Protein AF-A0A2T3W899-F1 (afdb_monomer_lite)

Radius of gyration: 11.61 Å; chains: 1; bounding box: 28×28×24 Å

pLDDT: mean 85.5, std 14.85, range [42.59, 96.62]

Secondary structure (DSSP, 8-state):
--HHHHHHHHHHHHHHHHHSPSSHHHHHHHHHHHHHH---HHHHHHHHT--TTGGG---

Organism: NCBI:txid2136176

Foldseek 3Di:
DDPVVLVVLLVVLLVVLLVDQQDPVNVVSLVVNCVSPVDDSQVVCVVSVHHPVNSVDDD

Structure (mmCIF, N/CA/C/O backbone):
data_AF-A0A2T3W899-F1
#
_entry.id   AF-A0A2T3W899-F1
#
loop_
_atom_site.group_PDB
_atom_site.id
_atom_site.type_symbol
_atom_site.label_atom_id
_atom_site.label_alt_id
_atom_site.label_comp_id
_atom_site.label_asym_id
_atom_site.label_entity_id
_atom_site.label_seq_id
_atom_site.pdbx_PDB_ins_code
_atom_site.Cartn_x
_atom_site.Cartn_y
_atom_site.Cartn_z
_atom_site.occupancy
_atom_site.B_iso_or_equiv
_atom_site.auth_seq_id
_atom_site.auth_comp_id
_atom_site.auth_asym_id
_atom_site.auth_atom_id
_atom_site.pdbx_PDB_model_num
ATOM 1 N N . MET A 1 1 ? -6.380 12.383 12.568 1.00 63.91 1 MET A N 1
ATOM 2 C CA . MET A 1 1 ? -6.550 12.707 11.127 1.00 63.91 1 MET A CA 1
ATOM 3 C C . MET A 1 1 ? -8.028 12.724 10.775 1.00 63.91 1 MET A C 1
ATOM 5 O O . MET A 1 1 ? -8.783 11.954 11.351 1.00 63.91 1 MET A O 1
ATOM 9 N N . THR A 1 2 ? -8.451 13.560 9.825 1.00 90.31 2 THR A N 1
ATOM 10 C CA . THR A 1 2 ? -9.818 13.493 9.280 1.00 90.31 2 THR A CA 1
ATOM 11 C C . THR A 1 2 ? -9.943 12.328 8.294 1.00 90.31 2 THR A C 1
ATOM 13 O O . THR A 1 2 ? -8.957 11.935 7.666 1.00 90.31 2 THR A O 1
ATOM 16 N N . ARG A 1 3 ? -11.158 11.800 8.088 1.00 90.75 3 ARG A N 1
ATOM 17 C CA . ARG A 1 3 ? -11.420 10.727 7.105 1.00 90.75 3 ARG A CA 1
ATOM 18 C C . ARG A 1 3 ? -10.885 11.073 5.709 1.00 90.75 3 ARG A C 1
ATOM 20 O O . ARG A 1 3 ? -10.305 10.227 5.036 1.00 90.75 3 ARG A O 1
ATOM 27 N N . ARG A 1 4 ? -11.019 12.338 5.297 1.00 92.94 4 ARG A N 1
ATOM 28 C CA . ARG A 1 4 ? -10.501 12.841 4.016 1.00 92.94 4 ARG A CA 1
ATOM 29 C C . ARG A 1 4 ? -8.974 12.767 3.938 1.00 92.94 4 ARG A C 1
ATOM 31 O O . ARG A 1 4 ? -8.448 12.362 2.908 1.00 92.94 4 ARG A O 1
ATOM 38 N N . ALA A 1 5 ? -8.274 13.111 5.020 1.00 92.31 5 ALA A N 1
ATOM 39 C CA . ALA A 1 5 ? -6.816 13.028 5.075 1.00 92.31 5 ALA A CA 1
ATOM 40 C C . ALA A 1 5 ? -6.317 11.576 4.975 1.00 92.31 5 ALA A C 1
ATOM 42 O O . ALA A 1 5 ? -5.337 11.316 4.283 1.00 92.31 5 ALA A O 1
ATOM 43 N N . VAL A 1 6 ? -7.021 10.624 5.600 1.00 92.19 6 VAL A N 1
ATOM 44 C CA . VAL A 1 6 ? -6.688 9.188 5.513 1.00 92.19 6 VAL A CA 1
ATOM 45 C C . VAL A 1 6 ? -6.835 8.684 4.079 1.00 92.19 6 VAL A C 1
ATOM 47 O O . VAL A 1 6 ? -5.921 8.060 3.545 1.00 92.19 6 VAL A O 1
ATOM 50 N N . LEU A 1 7 ? -7.952 9.008 3.422 1.00 93.75 7 LEU A N 1
ATOM 51 C CA . LEU A 1 7 ? -8.187 8.618 2.030 1.00 93.75 7 LEU A CA 1
ATOM 52 C C . LEU A 1 7 ? -7.163 9.246 1.075 1.00 93.75 7 LEU A C 1
ATOM 54 O O . LEU A 1 7 ? -6.660 8.559 0.187 1.00 93.75 7 LEU A O 1
ATOM 58 N N . ALA A 1 8 ? -6.814 10.519 1.281 1.00 94.88 8 ALA A N 1
ATOM 59 C CA . ALA A 1 8 ? -5.786 11.195 0.496 1.00 94.88 8 ALA A CA 1
ATOM 60 C C . ALA A 1 8 ? -4.410 10.532 0.663 1.00 94.88 8 ALA A C 1
ATOM 62 O O . ALA A 1 8 ? -3.747 10.257 -0.338 1.00 94.88 8 ALA A O 1
ATOM 63 N N . ARG A 1 9 ? -4.004 10.208 1.902 1.00 95.50 9 ARG A N 1
ATOM 64 C CA . ARG A 1 9 ? -2.729 9.522 2.169 1.00 95.50 9 ARG A CA 1
ATOM 65 C C . ARG A 1 9 ? -2.704 8.127 1.554 1.00 95.50 9 ARG A C 1
ATOM 67 O O . ARG A 1 9 ? -1.755 7.804 0.851 1.00 95.50 9 ARG A O 1
ATOM 74 N N . ARG A 1 10 ? -3.769 7.342 1.732 1.00 94.69 10 ARG A N 1
ATOM 75 C CA . ARG A 1 10 ? -3.899 6.004 1.136 1.00 94.69 10 ARG A CA 1
ATOM 76 C C . ARG A 1 10 ? -3.756 6.054 -0.386 1.00 94.69 10 ARG A C 1
ATOM 78 O O . ARG A 1 10 ? -3.012 5.272 -0.963 1.00 94.69 10 ARG A O 1
ATOM 85 N N . ASN A 1 11 ? -4.449 6.983 -1.043 1.00 95.12 11 ASN A N 1
ATOM 86 C CA . ASN A 1 11 ? -4.377 7.128 -2.497 1.00 95.12 11 ASN A CA 1
ATOM 87 C C . ASN A 1 11 ? -2.994 7.618 -2.968 1.00 95.12 11 ASN A C 1
ATOM 89 O O . ASN A 1 11 ? -2.569 7.280 -4.070 1.00 95.12 11 ASN A O 1
ATOM 93 N N . ALA A 1 12 ? -2.284 8.416 -2.166 1.00 96.62 12 ALA A N 1
ATOM 94 C CA . ALA A 1 12 ? -0.906 8.805 -2.462 1.00 96.62 12 ALA A CA 1
ATOM 95 C C . ALA A 1 12 ? 0.052 7.605 -2.392 1.00 96.62 12 ALA A C 1
ATOM 97 O O . ALA A 1 12 ? 0.788 7.387 -3.350 1.00 96.62 12 ALA A O 1
ATOM 98 N N . LEU A 1 13 ? -0.038 6.794 -1.335 1.00 96.06 13 LEU A N 1
ATOM 99 C CA . LEU A 1 13 ? 0.770 5.581 -1.162 1.00 96.06 13 LEU A CA 1
ATOM 100 C C . LEU A 1 13 ? 0.532 4.570 -2.290 1.00 96.06 13 LEU A C 1
ATOM 102 O O . LEU A 1 13 ? 1.478 4.046 -2.865 1.00 96.06 13 LEU A O 1
ATOM 106 N N . TRP A 1 14 ? -0.727 4.370 -2.694 1.00 95.06 14 TRP A N 1
ATOM 107 C CA . TRP A 1 14 ? -1.046 3.516 -3.843 1.00 95.06 14 TRP A CA 1
ATOM 108 C C . TRP A 1 14 ? -0.419 3.995 -5.155 1.00 95.06 14 TRP A C 1
ATOM 110 O O . TRP A 1 14 ? 0.011 3.176 -5.961 1.00 95.06 14 TRP A O 1
ATOM 120 N N . ARG A 1 15 ? -0.368 5.312 -5.389 1.00 94.88 15 ARG A N 1
ATOM 121 C CA . ARG A 1 15 ? 0.299 5.863 -6.579 1.00 94.88 15 ARG A CA 1
ATOM 122 C C . ARG A 1 15 ? 1.810 5.663 -6.524 1.00 94.88 15 ARG A C 1
ATOM 124 O O . ARG A 1 15 ? 2.391 5.357 -7.553 1.00 94.88 15 ARG A O 1
ATOM 131 N N . GLN A 1 16 ? 2.419 5.818 -5.349 1.00 94.81 16 GLN A N 1
ATOM 132 C CA . GLN A 1 16 ? 3.851 5.586 -5.162 1.00 94.81 16 GLN A CA 1
ATOM 133 C C . GLN A 1 16 ? 4.216 4.121 -5.409 1.00 94.81 16 GLN A C 1
ATOM 135 O O . GLN A 1 16 ? 5.115 3.864 -6.197 1.00 94.81 16 GLN A O 1
ATOM 140 N N . LEU A 1 17 ? 3.463 3.168 -4.847 1.00 93.00 17 LEU A N 1
ATOM 141 C CA . LEU A 1 17 ? 3.707 1.736 -5.068 1.00 93.00 17 LEU A CA 1
ATOM 142 C C . LEU A 1 17 ? 3.658 1.331 -6.542 1.00 93.00 17 LEU A C 1
ATOM 144 O O . LEU A 1 17 ? 4.426 0.483 -6.961 1.00 93.00 17 LEU A O 1
ATOM 148 N N . ARG A 1 18 ? 2.770 1.934 -7.339 1.00 91.00 18 ARG A N 1
ATOM 149 C CA . ARG A 1 18 ? 2.679 1.644 -8.781 1.00 91.00 18 ARG A CA 1
ATOM 150 C C . ARG A 1 18 ? 3.787 2.289 -9.613 1.00 91.00 18 ARG A C 1
ATOM 152 O O . ARG A 1 18 ? 3.937 1.934 -10.774 1.00 91.00 18 ARG A O 1
ATOM 159 N N . ALA A 1 19 ? 4.479 3.284 -9.063 1.00 91.56 19 ALA A N 1
ATOM 160 C CA . ALA A 1 19 ? 5.535 4.020 -9.753 1.00 91.56 19 ALA A CA 1
ATOM 161 C C . ALA A 1 19 ? 6.942 3.557 -9.348 1.00 91.56 19 ALA A C 1
ATOM 163 O O . ALA A 1 19 ? 7.896 3.823 -10.074 1.00 91.56 19 ALA A O 1
ATOM 164 N N . LEU A 1 20 ? 7.073 2.915 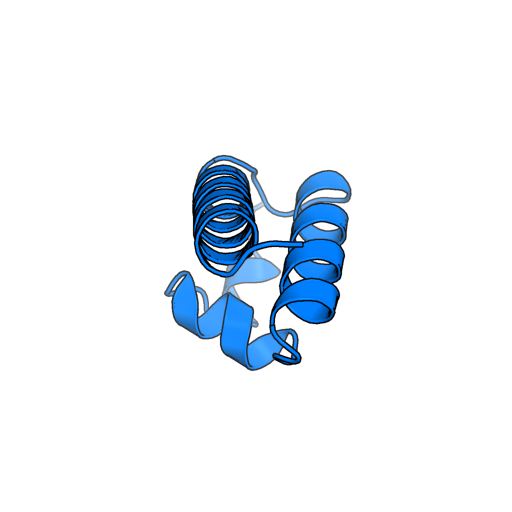-8.187 1.00 89.38 20 LEU A N 1
ATOM 165 C CA . LEU A 1 20 ? 8.337 2.407 -7.677 1.00 89.38 20 LEU A CA 1
ATOM 166 C C . LEU A 1 20 ? 8.574 0.974 -8.173 1.00 89.38 20 LEU A C 1
ATOM 168 O O . LEU A 1 20 ? 7.661 0.154 -8.064 1.00 89.38 20 LEU A O 1
ATOM 172 N N . PRO A 1 21 ? 9.785 0.650 -8.658 1.00 87.00 21 PRO A N 1
ATOM 173 C CA . PRO A 1 21 ? 10.180 -0.739 -8.852 1.00 87.00 21 PRO A CA 1
ATOM 174 C C . PRO A 1 21 ? 10.324 -1.446 -7.491 1.00 87.00 21 PRO A C 1
ATOM 176 O O . PRO A 1 21 ? 10.527 -0.772 -6.471 1.00 87.00 21 PRO A O 1
ATOM 179 N N . PRO A 1 22 ? 10.259 -2.788 -7.444 1.00 85.88 22 PRO A N 1
ATOM 180 C CA . PRO A 1 22 ? 10.547 -3.555 -6.237 1.00 85.88 22 PRO A CA 1
ATOM 181 C C . PRO A 1 22 ? 11.927 -3.192 -5.668 1.0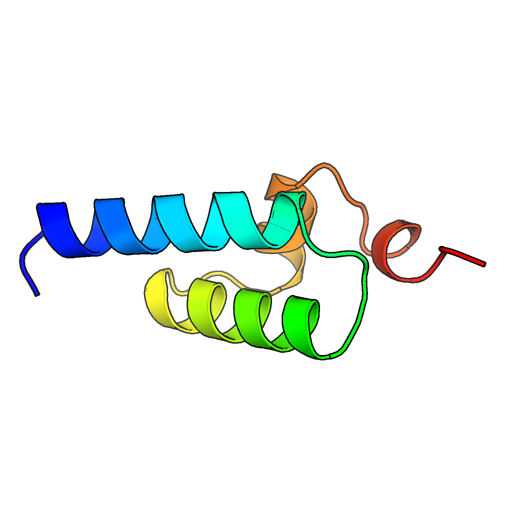0 85.88 22 PRO A C 1
ATOM 183 O O . PRO A 1 22 ? 12.943 -3.244 -6.357 1.00 85.88 22 PRO A O 1
ATOM 186 N N . GLY A 1 23 ? 11.966 -2.793 -4.397 1.00 89.00 23 GLY A N 1
ATOM 187 C CA . GLY A 1 23 ? 13.171 -2.274 -3.753 1.00 89.00 23 GLY A CA 1
ATOM 188 C C . GLY A 1 23 ? 12.908 -1.710 -2.352 1.00 89.00 23 GLY A C 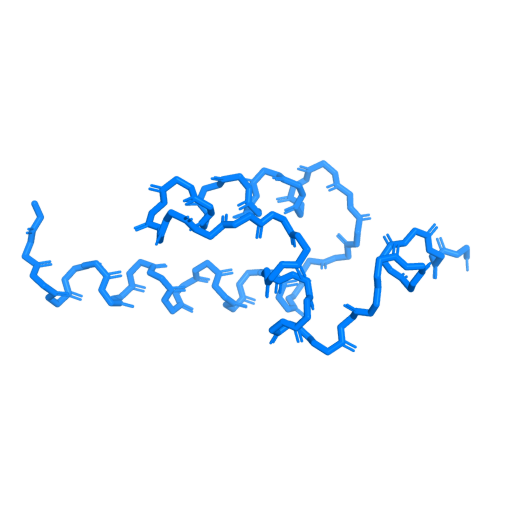1
ATOM 189 O O . GLY A 1 23 ? 11.783 -1.799 -1.849 1.00 89.00 23 GLY A O 1
ATOM 190 N N . PRO A 1 24 ? 13.924 -1.121 -1.700 1.00 91.19 24 PRO A N 1
ATOM 191 C CA . PRO A 1 24 ? 13.805 -0.598 -0.337 1.00 91.19 24 PRO A CA 1
ATOM 192 C C . PRO A 1 24 ? 12.687 0.443 -0.175 1.00 91.19 24 PRO A C 1
ATOM 194 O O . PRO A 1 24 ? 11.908 0.379 0.775 1.00 91.19 24 PRO A O 1
ATOM 197 N N . GLU A 1 25 ? 12.561 1.372 -1.123 1.00 90.38 25 GLU A N 1
ATOM 198 C CA . GLU A 1 25 ? 11.535 2.419 -1.132 1.00 90.38 25 GLU A CA 1
ATOM 199 C C . GLU A 1 25 ? 10.128 1.843 -1.346 1.00 90.38 25 GLU A C 1
ATOM 201 O O . GLU A 1 25 ? 9.149 2.334 -0.774 1.00 90.38 25 GLU A O 1
ATOM 206 N N . PHE A 1 26 ? 10.019 0.777 -2.141 1.00 92.19 26 PHE A N 1
ATOM 207 C CA . PHE A 1 26 ? 8.767 0.058 -2.357 1.00 92.19 26 PHE A CA 1
ATOM 208 C C . PHE A 1 26 ? 8.317 -0.652 -1.077 1.00 92.19 26 PHE A C 1
ATOM 210 O O . PHE A 1 26 ? 7.178 -0.471 -0.647 1.00 92.19 26 PHE A O 1
ATOM 217 N N . GLU A 1 27 ? 9.218 -1.377 -0.408 1.00 92.12 27 GLU A N 1
ATOM 218 C CA . GLU A 1 27 ? 8.928 -2.038 0.871 1.00 92.12 27 GLU A CA 1
ATOM 219 C C . GLU A 1 27 ? 8.599 -1.028 1.981 1.00 92.12 27 GLU A C 1
ATOM 221 O O . GLU A 1 27 ? 7.693 -1.252 2.787 1.00 92.12 27 GLU A O 1
ATOM 226 N N . GLN A 1 28 ? 9.256 0.135 1.993 1.00 95.06 28 GLN A N 1
ATOM 227 C CA . GLN A 1 28 ? 8.927 1.210 2.929 1.00 95.06 28 GLN A CA 1
ATOM 228 C C . GLN A 1 28 ? 7.517 1.767 2.672 1.00 95.06 28 GLN A C 1
ATOM 230 O O . GLN A 1 28 ? 6.722 1.915 3.602 1.00 95.06 28 GLN A O 1
ATOM 235 N N . THR A 1 29 ? 7.158 1.983 1.405 1.00 95.31 29 THR A N 1
ATOM 236 C CA . THR A 1 29 ? 5.812 2.434 1.019 1.00 95.31 29 THR A CA 1
ATOM 237 C C . THR A 1 29 ? 4.745 1.374 1.338 1.00 95.31 29 THR A C 1
ATOM 239 O O . THR A 1 29 ? 3.643 1.716 1.779 1.00 95.31 29 THR A O 1
ATOM 242 N N . LEU A 1 30 ? 5.064 0.082 1.177 1.00 94.12 30 LEU A N 1
ATOM 243 C CA . LEU A 1 30 ? 4.206 -1.034 1.58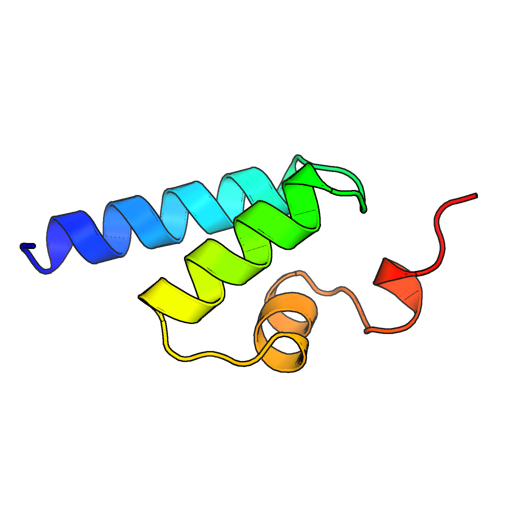9 1.00 94.12 30 LEU A CA 1
ATOM 244 C C . LEU A 1 30 ? 3.959 -1.015 3.099 1.00 94.12 30 LEU A C 1
ATOM 246 O O . LEU A 1 30 ? 2.808 -1.127 3.526 1.00 94.12 30 LEU A O 1
ATOM 250 N N . ALA A 1 31 ? 5.013 -0.849 3.901 1.00 95.06 31 ALA A N 1
ATOM 251 C CA . ALA A 1 31 ? 4.916 -0.793 5.356 1.00 95.06 31 ALA A CA 1
ATOM 252 C C . ALA A 1 31 ? 4.048 0.385 5.821 1.00 95.06 31 ALA A C 1
ATOM 254 O O . ALA A 1 31 ? 3.187 0.223 6.688 1.00 95.06 31 ALA A O 1
ATOM 255 N N . GLU A 1 32 ? 4.199 1.555 5.198 1.00 95.50 32 GLU A N 1
ATOM 256 C CA . GLU A 1 32 ? 3.354 2.715 5.489 1.00 95.50 32 GLU A CA 1
ATOM 257 C C . GLU A 1 32 ? 1.883 2.485 5.123 1.00 95.50 32 GLU A C 1
ATOM 259 O O . GLU A 1 32 ? 0.980 2.866 5.875 1.00 95.50 32 GLU A O 1
ATOM 264 N N . LEU A 1 33 ? 1.616 1.850 3.979 1.00 95.44 33 LEU A N 1
ATOM 265 C CA . LEU A 1 33 ? 0.253 1.528 3.565 1.00 95.44 33 LEU A CA 1
ATOM 266 C C . LEU A 1 33 ? -0.375 0.467 4.472 1.00 95.44 33 LEU A C 1
ATOM 268 O O . LEU A 1 33 ? -1.555 0.582 4.819 1.00 95.44 33 LEU A O 1
ATOM 272 N N . SER A 1 34 ? 0.412 -0.519 4.899 1.00 95.94 34 SER A 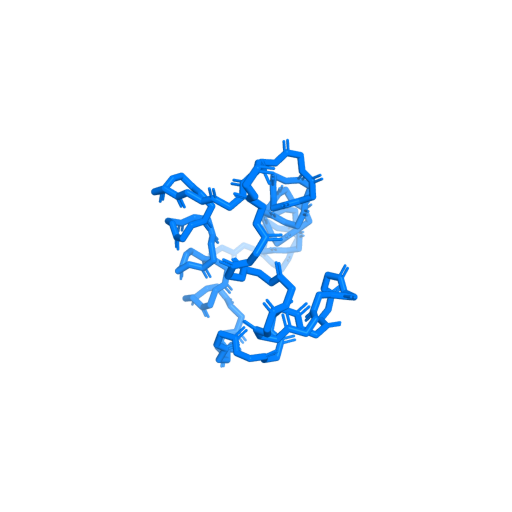N 1
ATOM 273 C CA . SER A 1 34 ? 0.016 -1.526 5.879 1.00 95.94 34 SER A CA 1
ATOM 274 C C . SER A 1 34 ? -0.349 -0.880 7.214 1.00 95.94 34 SER A C 1
ATOM 276 O O . SER A 1 34 ? -1.469 -1.064 7.686 1.00 95.94 34 SER A O 1
ATOM 278 N N . ALA A 1 35 ? 0.509 -0.014 7.761 1.00 95.44 35 ALA A N 1
ATOM 279 C CA . ALA A 1 35 ? 0.234 0.716 8.999 1.00 95.44 35 ALA A CA 1
ATOM 280 C C . ALA A 1 35 ? -1.022 1.605 8.903 1.00 95.44 35 ALA A C 1
ATOM 282 O O . ALA A 1 35 ? -1.773 1.734 9.869 1.00 95.44 35 ALA A O 1
ATOM 283 N N . LEU A 1 36 ? -1.282 2.200 7.733 1.00 94.44 36 LEU A N 1
ATOM 284 C CA . LEU A 1 36 ? -2.444 3.065 7.519 1.00 94.44 36 LEU A CA 1
ATOM 285 C C . LEU A 1 36 ? -3.768 2.295 7.380 1.00 94.44 36 LEU A C 1
ATOM 287 O O . LEU A 1 36 ? -4.825 2.828 7.722 1.00 94.44 36 LEU A O 1
ATOM 291 N N . THR A 1 37 ? -3.739 1.088 6.815 1.00 92.94 37 THR A N 1
ATOM 292 C CA . THR A 1 37 ? -4.949 0.330 6.437 1.00 92.94 37 THR A CA 1
ATOM 293 C C . THR A 1 37 ? -5.212 -0.896 7.306 1.00 92.94 37 THR A C 1
ATOM 295 O O . THR A 1 37 ? -6.329 -1.410 7.295 1.00 92.94 37 THR A O 1
ATOM 298 N N . GLY A 1 38 ? -4.204 -1.365 8.042 1.00 94.69 38 GLY A N 1
ATOM 299 C CA . GLY A 1 38 ? -4.218 -2.649 8.738 1.00 94.69 38 GLY A CA 1
ATOM 300 C C . GLY A 1 38 ? -4.145 -3.853 7.797 1.00 94.69 38 GLY A C 1
ATOM 301 O O . GLY A 1 38 ? -4.454 -4.965 8.215 1.00 94.69 38 GLY A O 1
ATOM 302 N N . TRP A 1 39 ? -3.805 -3.655 6.520 1.00 94.50 39 TRP A N 1
ATOM 303 C CA . TRP A 1 39 ? -3.679 -4.749 5.559 1.00 94.50 39 TRP A CA 1
ATOM 304 C C . TRP A 1 39 ? -2.305 -5.396 5.648 1.00 94.50 39 TRP A C 1
ATOM 306 O O . TRP A 1 39 ? -1.295 -4.708 5.789 1.00 94.50 39 TRP A O 1
ATOM 316 N N . ASP A 1 40 ? -2.269 -6.721 5.539 1.00 91.62 40 ASP A N 1
ATOM 317 C CA . ASP A 1 40 ? -1.022 -7.457 5.389 1.00 91.62 40 ASP A CA 1
ATOM 318 C C . ASP A 1 40 ? -0.393 -7.225 4.003 1.00 91.62 40 ASP A C 1
ATOM 320 O O . ASP A 1 40 ? -1.032 -6.755 3.053 1.00 91.62 40 ASP A O 1
ATOM 324 N N . ARG A 1 41 ? 0.894 -7.566 3.894 1.00 90.19 41 ARG A N 1
ATOM 325 C CA . ARG A 1 41 ? 1.683 -7.392 2.670 1.00 90.19 41 ARG A CA 1
ATOM 326 C C . ARG A 1 41 ? 1.065 -8.123 1.478 1.00 90.19 41 ARG A C 1
ATOM 328 O O . ARG A 1 41 ? 0.985 -7.546 0.398 1.00 90.19 41 ARG A O 1
ATOM 335 N N . ALA A 1 42 ? 0.604 -9.359 1.664 1.00 89.19 42 ALA A N 1
ATOM 336 C CA . ALA A 1 42 ? 0.051 -10.169 0.580 1.00 89.19 42 ALA A CA 1
ATOM 337 C C . ALA A 1 42 ? -1.205 -9.523 -0.022 1.00 89.19 42 ALA A C 1
ATOM 339 O O . ALA A 1 42 ? -1.346 -9.446 -1.241 1.00 89.19 42 ALA A O 1
ATOM 340 N N . ARG A 1 43 ? -2.081 -8.978 0.824 1.00 91.69 43 ARG A N 1
ATOM 341 C CA . ARG A 1 43 ? -3.290 -8.268 0.407 1.00 91.69 43 ARG A CA 1
ATOM 342 C C . ARG A 1 43 ? -2.979 -6.985 -0.357 1.00 91.69 43 ARG A C 1
ATOM 344 O O . ARG A 1 43 ? -3.681 -6.662 -1.315 1.00 91.69 43 ARG A O 1
ATOM 351 N N . ILE A 1 44 ? -1.951 -6.246 0.056 1.00 91.6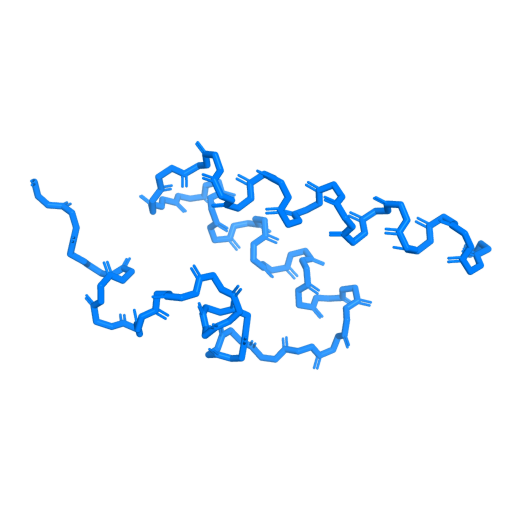2 44 ILE A N 1
ATOM 352 C CA . ILE A 1 44 ? -1.528 -5.030 -0.648 1.00 91.62 44 ILE A CA 1
ATOM 353 C C . ILE A 1 44 ? -0.936 -5.381 -2.017 1.00 91.62 44 ILE A C 1
ATOM 355 O O . ILE A 1 44 ? -1.322 -4.771 -3.012 1.00 91.62 44 ILE A O 1
ATOM 359 N N . LEU A 1 45 ? -0.065 -6.390 -2.088 1.00 89.81 45 LEU A N 1
ATOM 360 C CA . LEU A 1 45 ? 0.514 -6.860 -3.350 1.00 89.81 45 LEU A CA 1
ATOM 361 C C . LEU A 1 45 ? -0.560 -7.341 -4.330 1.00 89.81 45 LEU A C 1
ATOM 363 O O . LEU A 1 45 ? -0.583 -6.896 -5.476 1.00 89.81 45 LEU A O 1
ATOM 367 N N . ALA A 1 46 ? -1.535 -8.119 -3.852 1.00 88.56 46 ALA A N 1
ATOM 368 C CA . ALA A 1 46 ? -2.685 -8.521 -4.659 1.00 88.56 46 ALA A CA 1
ATOM 369 C C . ALA A 1 46 ? -3.470 -7.309 -5.206 1.00 88.56 46 ALA A C 1
ATOM 371 O O . ALA A 1 46 ? -3.962 -7.338 -6.331 1.00 88.56 46 ALA A O 1
ATOM 372 N N . GLY A 1 47 ? -3.546 -6.207 -4.449 1.00 86.56 47 GLY A N 1
ATOM 373 C CA . GLY A 1 47 ? -4.142 -4.943 -4.899 1.00 86.56 47 GLY A CA 1
ATOM 374 C C . GLY A 1 47 ? -3.336 -4.188 -5.968 1.00 86.56 47 GLY A C 1
ATOM 375 O O . GLY A 1 47 ? -3.897 -3.327 -6.652 1.00 86.56 47 GLY A O 1
ATOM 376 N N . LEU A 1 48 ? -2.047 -4.503 -6.135 1.00 85.44 48 LEU A N 1
ATOM 377 C CA . LEU A 1 48 ? -1.223 -4.046 -7.263 1.00 85.44 48 LEU A CA 1
ATOM 378 C C . LEU A 1 48 ? -1.394 -4.922 -8.509 1.00 85.44 48 LEU A C 1
ATOM 380 O O . LEU A 1 48 ? -0.919 -4.534 -9.570 1.00 85.44 48 LEU A O 1
ATOM 384 N N . GLY A 1 49 ? -2.072 -6.067 -8.396 1.00 82.00 49 GLY A N 1
ATOM 385 C CA . GLY A 1 49 ? -2.068 -7.095 -9.436 1.00 82.00 49 GLY A CA 1
ATOM 386 C C . GLY A 1 49 ? -0.746 -7.861 -9.513 1.00 82.00 49 GLY A C 1
ATOM 387 O O . GLY A 1 49 ? -0.546 -8.587 -10.475 1.00 82.00 49 GLY A O 1
ATOM 388 N N . LEU A 1 50 ? 0.130 -7.699 -8.515 1.00 71.12 50 LEU A N 1
ATOM 389 C CA . LEU A 1 50 ? 1.367 -8.456 -8.378 1.00 71.12 50 LEU A CA 1
ATOM 390 C C . LEU A 1 50 ? 1.099 -9.667 -7.487 1.00 71.12 50 LEU A C 1
ATOM 392 O O . LEU A 1 50 ? 0.644 -9.536 -6.346 1.00 71.12 50 LEU A O 1
ATOM 396 N N . THR A 1 51 ? 1.412 -10.856 -7.978 1.00 63.72 51 THR A N 1
ATOM 397 C CA . THR A 1 51 ? 1.591 -12.017 -7.108 1.00 63.72 51 THR A CA 1
ATOM 398 C C . THR A 1 51 ? 2.877 -11.845 -6.293 1.00 63.72 51 THR A C 1
ATOM 400 O O . THR A 1 51 ? 3.801 -11.130 -6.689 1.00 63.72 51 THR A O 1
ATOM 403 N N . ALA A 1 52 ? 2.961 -12.484 -5.119 1.00 58.69 52 ALA A N 1
ATOM 404 C CA . ALA A 1 52 ? 4.169 -12.425 -4.286 1.00 58.69 52 ALA A CA 1
ATOM 405 C C . ALA A 1 52 ? 5.433 -12.894 -5.038 1.00 58.69 52 ALA A C 1
ATOM 407 O O . ALA A 1 52 ? 6.537 -12.505 -4.671 1.00 58.69 52 ALA A O 1
ATOM 408 N N . GLU A 1 53 ? 5.249 -13.698 -6.085 1.00 56.19 53 GLU A N 1
ATOM 409 C CA . GLU A 1 53 ? 6.285 -14.254 -6.950 1.00 56.19 53 GLU A CA 1
ATOM 410 C C . GLU A 1 53 ? 6.770 -13.247 -8.011 1.00 56.19 53 GLU A C 1
ATOM 412 O O . GLU A 1 53 ? 7.971 -13.148 -8.250 1.00 56.19 53 GLU A O 1
ATOM 417 N N . GLU A 1 54 ? 5.871 -12.423 -8.562 1.00 58.03 54 GLU A N 1
ATOM 418 C CA . GLU A 1 54 ? 6.204 -11.330 -9.495 1.00 58.03 54 GLU A CA 1
ATOM 419 C C . GLU A 1 54 ? 6.888 -10.156 -8.786 1.00 58.03 54 GLU A C 1
ATOM 421 O O . GLU A 1 54 ? 7.820 -9.567 -9.320 1.00 58.03 54 GLU A O 1
ATOM 426 N N . ALA A 1 55 ? 6.509 -9.864 -7.536 1.00 56.84 55 ALA A N 1
ATOM 427 C CA . ALA A 1 55 ? 7.178 -8.840 -6.727 1.00 56.84 55 ALA A CA 1
ATOM 428 C C . ALA A 1 55 ? 8.641 -9.192 -6.372 1.00 56.84 55 ALA A C 1
ATOM 430 O O . ALA A 1 55 ? 9.383 -8.330 -5.906 1.00 56.84 55 ALA A O 1
ATOM 431 N N . LEU A 1 56 ? 9.044 -10.456 -6.551 1.00 57.53 56 LEU A N 1
ATOM 432 C CA . LEU A 1 56 ? 10.403 -10.952 -6.311 1.00 57.53 56 LEU A CA 1
ATOM 433 C C . LEU A 1 56 ? 11.227 -11.104 -7.603 1.00 57.53 56 LEU A C 1
ATOM 435 O O . LEU A 1 56 ? 12.435 -11.320 -7.513 1.00 57.53 56 LEU A O 1
ATOM 439 N N . HIS A 1 57 ? 10.608 -10.993 -8.784 1.00 44.91 57 HIS A N 1
ATOM 440 C CA . HIS A 1 57 ? 11.254 -11.210 -10.079 1.00 44.91 57 HIS A CA 1
ATOM 441 C C . HIS A 1 57 ? 11.166 -9.966 -10.974 1.00 44.91 57 HIS A C 1
ATOM 443 O O . HIS A 1 57 ? 10.346 -9.888 -11.881 1.00 44.91 57 HIS A O 1
ATOM 449 N N . GLU A 1 58 ? 12.106 -9.042 -10.788 1.00 43.50 58 GLU A N 1
ATOM 450 C CA . GLU A 1 58 ? 12.631 -8.229 -11.889 1.00 43.50 58 GLU A CA 1
ATOM 451 C C . GLU A 1 58 ? 14.160 -8.381 -11.877 1.00 43.50 58 GLU A C 1
ATOM 453 O O . GLU A 1 58 ? 14.845 -7.926 -10.959 1.00 43.50 58 GLU A O 1
ATOM 458 N N . ARG A 1 59 ? 14.672 -9.131 -12.859 1.00 42.59 59 ARG A N 1
ATOM 459 C CA . ARG A 1 59 ? 16.084 -9.156 -13.254 1.00 42.59 59 ARG A CA 1
ATOM 460 C C . ARG A 1 59 ? 16.253 -8.317 -14.506 1.00 42.59 59 ARG A C 1
ATOM 462 O O . ARG A 1 59 ? 15.377 -8.445 -15.389 1.00 42.59 59 ARG A O 1
#

Sequence (59 aa):
MTRRAVLARRNALWRQLRALPPGPEFEQTLAELSALTGWDRARILAGLGLTAEEALHER